Protein 7TAB (pdb70)

Foldseek 3Di:
DDQDDAADVVQLVLLVQLLVQLQCDADPPPRHRLLPVQADDDDCVVCVVLCVQQPDEDGSVRLNVCSVSCVQRGVVSSLVVLLSNLVSQCRVDDPVDSSNVSSVVSNVSSVVSSVVSVVVPPD

GO terms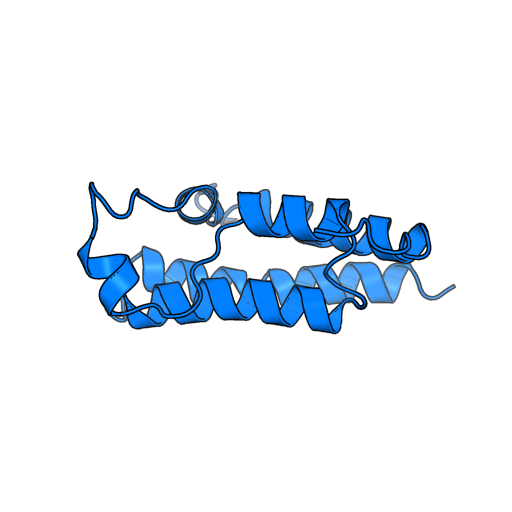:
  GO:0005634 nucleus (C, IDA)
  GO:0003714 transcription corepressor activity (F, IDA)
  GO:0016514 SWI/SNF complex (C, IDA)
  GO:0016887 ATP hydrolysis activity (F, EXP)
  GO:0005515 protein binding (F, IPI)
  GO:0004386 helicase activity (F, TAS)
  GO:0005654 nucleoplasm (C, TAS)
  GO:0042802 identical protein binding (F, IPI)
  GO:0000785 chromatin (C, IDA)
  GO:0003713 transcription coactivator activity (F, IDA)
  GO:0045892 negative regulation of DNA-templated transcription (P, IDA)
  GO:0045944 positive regulation of transcription by RNA polymerase II (P, IDA)
  GO:0071564 npBAF complex (C, IDA)
  GO:1901798 positive regulation of signal transduction by p53 class mediator (P, IDA)
  GO:0003407 neural retina development (P, IEP)
  GO:0006338 chromatin remodeling (P, IDA)
  GO:0140658 ATP-dependent chromatin remodeler activity (F, IDA)
  GO:0008094 ATP-dependent activity, acting on DNA (F, IGI)
  GO:0045944 positive regulation of transcription by RNA polymerase II (P, IGI)
  GO:0006338 chromatin remodeling (P, IC)

Secondary structure (DSSP, 8-state):
-PPPPPPPHHHHHHHHHHHHHHHH-B-TTT--BGGGGGSSPPPTTT-HHHHHH-SS---HHHHHHHHHTT---SHHHHHHHHHHHHHHHHHHSPTTSHHHHHHHHHHHHHHHHHHHHHHHH--

InterPro domains:
  IPR000330 SNF2, N-terminal domain [PF00176] (757-1051)
  IPR001487 Bromodomain [PF00439] (1478-1549)
  IPR001487 Bromodomain [PR00503] (1494-1510)
  IPR001487 Bromodomain [PR00503] (1510-1528)
  IPR001487 Bromodomain [PR00503] (1528-1547)
  IPR001487 Bromodomain [PS50014] (1477-1547)
  IPR001487 Bromodomain [SM00297] (1455-1566)
  IPR001650 Helicase, C-terminal domain-like [PF00271] (1081-1194)
  IPR001650 Helicase, C-terminal domain-like [PS51194] (1084-1246)
  IPR001650 Helicase, C-terminal domain-like [SM00490] (1110-1194)
  IPR006576 BRK domain [PF07533] (611-654)
  IPR006576 BRK domain [SM00592] (612-656)
  IPR014001 Helicase superfamily 1/2, ATP-binding domain [PS51192] (766-931)
  IPR014001 Helicase superfamily 1/2, ATP-binding domain [SM00487] (750-942)
  IPR014012 Helicase/SANT-associated domain [PF07529] (462-531)
  IPR014012 Helicase/SANT-associated domain [PS51204] (460-532)
  IPR014012 Helicase/SANT-associated domain [SM00573] (460-532)
  IPR014978 Glutamine-Leucine-Glutamine, QLQ [PF08880] (171-205)
  IPR014978 Glutamine-Leucine-Glutamine, QLQ [PS51666] (171-206)
  IPR014978 Glutamine-Leucine-Glutamine, QLQ [SM00951] (170-206)

Organism: Homo sapiens (NCBI:txid9606)

B-factor: mean 13.1, std 6.77, range [5.47, 42.28]

Solvent-accessible surface area: 7992 Å² total; per-residue (Å²): 154,161,185,80,73,87,12,84,116,66,34,22,109,36,0,110,101,0,1,54,37,0,20,129,75,113,46,120,111,76,39,90,61,6,1,116,57,14,54,117,39,44,56,150,194,130,35,61,86,16,46,130,100,6,219,146,42,6,20,1,111,77,0,98,72,35,2,139,69,28,115,9,109,40,13,87,45,0,43,131,18,0,50,43,5,0,100,5,4,42,70,63,34,148,144,61,35,96,59,36,70,9,0,68,57,0,44,67,11,0,77,62,26,48,100,128,28,69,146,120,62,127,147

Structure (mmCIF, N/CA/C/O backbone):
data_7TAB
#
_entry.id   7TAB
#
_cell.length_a   30.227
_cell.length_b   28.597
_cell.length_c   65.740
_cell.angle_alpha   90.000
_cell.angle_beta   91.310
_cell.angle_gamma   90.000
#
_symmetry.space_group_name_H-M   'P 1 21 1'
#
loop_
_entity.id
_entity.type
_entity.pdbx_description
1 polymer 'Isoform 4 of Transcription activator BRG1'
2 non-polymer 2-(6-amino-5-phenylpyridazin-3-yl)phenol
3 water water
#
loop_
_atom_site.group_PDB
_atom_site.id
_atom_site.type_symbol
_atom_site.label_atom_id
_atom_site.label_alt_id
_atom_site.label_comp_id
_atom_site.label_asym_id
_atom_site.label_entity_id
_atom_site.label_seq_id
_atom_site.pdbx_PDB_ins_code
_atom_site.Cartn_x
_atom_site.Cartn_y
_atom_site.Cartn_z
_atom_site.occupancy
_atom_site.B_iso_or_equiv
_atom_site.auth_seq_id
_atom_site.auth_comp_id
_atom_site.auth_asym_id
_atom_site.auth_atom_id
_atom_site.pdbx_PDB_model_num
ATOM 1 N N . ALA A 1 3 ? 9.462 19.011 26.925 1.00 18.69 1448 ALA A N 1
ATOM 2 C CA . ALA A 1 3 ? 10.600 18.081 26.699 1.00 17.57 1448 ALA A CA 1
ATOM 3 C C . ALA A 1 3 ? 11.482 18.608 25.562 1.00 17.67 1448 ALA A C 1
ATOM 4 O O . ALA A 1 3 ? 11.014 19.234 24.606 1.00 18.79 1448 ALA A O 1
ATOM 6 N N . GLU A 1 4 ? 12.772 18.328 25.683 1.00 16.63 1449 GLU A N 1
ATOM 7 C CA . GLU A 1 4 ? 13.664 18.827 24.633 1.00 17.67 1449 GLU A CA 1
ATOM 8 C C . GLU A 1 4 ? 13.409 18.128 23.279 1.00 15.81 1449 GLU A C 1
ATOM 9 O O . GLU A 1 4 ? 13.189 16.922 23.274 1.00 17.55 1449 GLU A O 1
ATOM 15 N N . LYS A 1 5 ? 13.429 18.877 22.148 1.00 13.57 1450 LYS A N 1
ATOM 16 C CA . LYS A 1 5 ? 13.311 18.304 20.790 1.00 12.38 1450 LYS A CA 1
ATOM 17 C C . LYS A 1 5 ? 14.457 17.321 20.564 1.00 9.96 1450 LYS A C 1
ATOM 18 O O . LYS A 1 5 ? 15.623 17.690 20.859 1.00 9.76 1450 LYS A O 1
ATOM 24 N N . LEU A 1 6 ? 14.188 16.173 19.928 1.00 10.19 1451 LEU A N 1
ATOM 25 C CA . LEU A 1 6 ? 15.208 15.180 19.665 1.00 9.01 1451 LEU A CA 1
ATOM 26 C C . LEU A 1 6 ? 15.801 15.369 18.280 1.00 8.32 1451 LEU A C 1
ATOM 27 O O . LEU A 1 6 ? 15.244 16.002 17.378 1.00 9.65 1451 LEU A O 1
ATOM 32 N N . SER A 1 7 ? 16.968 14.783 18.110 1.00 8.25 1452 SER A N 1
ATOM 33 C CA . SER A 1 7 ? 17.681 14.937 16.858 1.00 8.36 1452 SER A CA 1
ATOM 34 C C . SER A 1 7 ? 16.979 14.180 15.759 1.00 7.81 1452 SER A C 1
ATOM 35 O O . SER A 1 7 ? 16.664 12.978 15.928 1.00 8.31 1452 SER A O 1
ATOM 38 N N . PRO A 1 8 ? 16.686 14.780 14.590 1.00 7.78 1453 PRO A N 1
ATOM 39 C CA . PRO A 1 8 ? 15.962 14.031 13.567 1.00 9.08 1453 PRO A CA 1
ATOM 40 C C . PRO A 1 8 ? 16.719 12.767 13.174 1.00 8.21 1453 PRO A C 1
ATOM 41 O O . PRO A 1 8 ? 17.961 12.756 12.993 1.00 9.26 1453 PRO A O 1
ATOM 45 N N . ASN A 1 9 ? 15.977 11.664 12.913 1.00 7.43 1454 ASN A N 1
ATOM 46 C CA . ASN A 1 9 ? 16.561 10.474 12.344 1.00 8.03 1454 ASN A CA 1
ATOM 47 C C . ASN A 1 9 ? 16.996 10.736 10.908 1.00 8.31 1454 ASN A C 1
ATOM 48 O O . ASN A 1 9 ? 16.498 11.662 10.257 1.00 8.40 1454 ASN A O 1
ATOM 53 N N . PRO A 1 10 ? 17.857 9.874 10.353 1.00 9.02 1455 PRO A N 1
ATOM 54 C CA . PRO A 1 10 ? 18.133 9.981 8.921 1.00 8.93 1455 PRO A CA 1
ATOM 55 C C . PRO A 1 10 ? 16.814 9.806 8.179 1.00 7.77 1455 PRO A C 1
ATOM 56 O O . PRO A 1 10 ? 15.928 9.021 8.588 1.00 7.95 1455 PRO A O 1
ATOM 60 N N . PRO A 1 11 ? 16.649 10.494 7.049 1.00 7.68 1456 PRO A N 1
ATOM 61 C CA . PRO A 1 11 ? 15.354 10.523 6.395 1.00 8.38 1456 PRO A CA 1
ATOM 62 C C . PRO A 1 11 ? 14.855 9.151 5.932 1.00 6.58 1456 PRO A C 1
ATOM 63 O O . PRO A 1 11 ? 13.668 8.879 5.982 1.00 6.84 1456 PRO A O 1
ATOM 67 N N . ASN A 1 12 ? 15.764 8.316 5.439 1.00 7.05 1457 ASN A N 1
ATOM 68 C CA . ASN A 1 12 ? 15.283 7.008 4.948 1.00 8.27 1457 ASN A CA 1
ATOM 69 C C . ASN A 1 12 ? 14.762 6.159 6.100 1.00 7.19 1457 ASN A C 1
ATOM 70 O O . ASN A 1 12 ? 13.863 5.349 5.881 1.00 7.32 1457 ASN A O 1
ATOM 75 N N . LEU A 1 13 ? 15.341 6.337 7.296 1.00 7.18 1458 LEU A N 1
ATOM 76 C CA . LEU A 1 13 ? 14.866 5.576 8.442 1.00 7.39 1458 LEU A CA 1
ATOM 77 C C . LEU A 1 13 ? 13.467 6.032 8.826 1.00 7.16 1458 LEU A C 1
ATOM 78 O O . LEU A 1 13 ? 12.574 5.180 9.003 1.00 7.07 1458 LEU A O 1
ATOM 83 N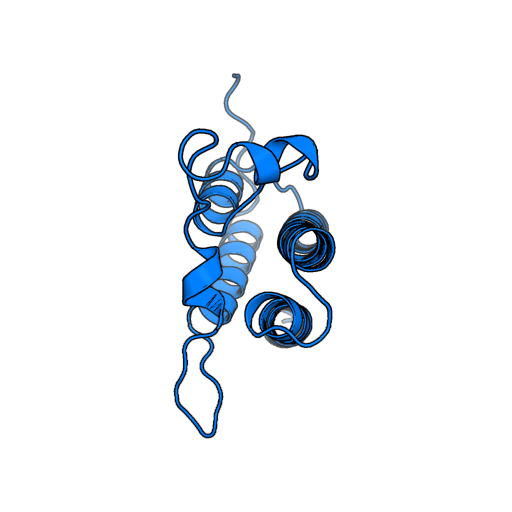 N . THR A 1 14 ? 13.190 7.335 8.926 1.00 6.72 1459 THR A N 1
ATOM 84 C CA . THR A 1 14 ? 11.866 7.815 9.212 1.00 7.18 1459 THR A CA 1
ATOM 85 C C . THR A 1 14 ? 10.888 7.353 8.152 1.00 6.84 1459 THR A C 1
ATOM 86 O O . THR A 1 14 ? 9.756 6.994 8.469 1.00 7.00 1459 THR A O 1
ATOM 90 N N . LYS A 1 15 ? 11.259 7.433 6.883 1.00 6.85 1460 LYS A N 1
ATOM 91 C CA . LYS A 1 15 ? 10.393 6.991 5.801 1.00 7.50 1460 LYS A CA 1
ATOM 92 C C . LYS A 1 15 ? 9.998 5.524 5.971 1.00 6.66 1460 LYS A C 1
ATOM 93 O O . LYS A 1 15 ? 8.817 5.200 5.834 1.00 7.17 1460 LYS A O 1
ATOM 99 N N . LYS A 1 16 ? 10.933 4.652 6.282 1.00 6.35 1461 LYS A N 1
ATOM 100 C CA . LYS A 1 16 ? 10.626 3.246 6.457 1.00 6.25 1461 LYS A CA 1
ATOM 101 C C . LYS A 1 16 ? 9.696 3.086 7.663 1.00 5.47 1461 LYS A C 1
ATOM 102 O O . LYS A 1 16 ? 8.750 2.262 7.577 1.00 6.77 1461 LYS A O 1
ATOM 108 N N . MET A 1 17 ? 9.933 3.799 8.762 1.00 5.47 1462 MET A N 1
ATOM 109 C CA . MET A 1 17 ? 9.024 3.708 9.906 1.00 5.48 1462 MET A CA 1
ATOM 110 C C . MET A 1 17 ? 7.604 4.079 9.505 1.00 6.74 1462 MET A C 1
ATOM 111 O O . MET A 1 17 ? 6.646 3.349 9.851 1.00 7.15 1462 MET A O 1
ATOM 116 N N . LYS A 1 18 ? 7.413 5.204 8.842 1.00 6.97 1463 LYS A N 1
ATOM 117 C CA . LYS A 1 18 ? 6.105 5.638 8.412 1.00 6.90 1463 LYS A CA 1
ATOM 118 C C . LYS A 1 18 ? 5.488 4.663 7.424 1.00 7.71 1463 LYS A C 1
ATOM 119 O O . LYS A 1 18 ? 4.274 4.343 7.556 1.00 7.90 1463 LYS A O 1
ATOM 125 N N . LYS A 1 19 ? 6.236 4.161 6.429 1.00 7.33 1464 LYS A N 1
ATOM 126 C CA . LYS A 1 19 ? 5.708 3.180 5.516 1.00 8.36 1464 LYS A CA 1
ATOM 127 C C . LYS A 1 19 ? 5.235 1.914 6.229 1.00 8.03 1464 LYS A C 1
ATOM 128 O O . LYS A 1 19 ? 4.190 1.313 5.842 1.00 8.64 1464 LYS A O 1
ATOM 134 N N . ILE A 1 20 ? 6.031 1.372 7.154 1.00 7.50 1465 ILE A N 1
ATOM 135 C CA . ILE A 1 20 ? 5.659 0.165 7.866 1.00 7.57 1465 ILE A CA 1
ATOM 136 C C . ILE A 1 20 ? 4.355 0.382 8.618 1.00 7.13 1465 ILE A C 1
ATOM 137 O O . ILE A 1 20 ? 3.400 -0.434 8.514 1.00 7.13 1465 ILE A O 1
ATOM 142 N N . VAL A 1 21 ? 4.279 1.443 9.394 1.00 7.01 1466 VAL A N 1
ATOM 143 C CA . VAL A 1 21 ? 3.069 1.634 10.182 1.00 7.96 1466 VAL A CA 1
ATOM 144 C C . VAL A 1 21 ? 1.864 1.945 9.281 1.00 7.40 1466 VAL A C 1
ATOM 145 O O . VAL A 1 21 ? 0.765 1.432 9.560 1.00 7.76 1466 VAL A O 1
ATOM 149 N N . ASP A 1 22 ? 2.048 2.648 8.174 1.00 7.41 1467 ASP A N 1
ATOM 150 C CA . ASP A 1 22 ? 0.911 2.884 7.304 1.00 7.72 1467 ASP A CA 1
ATOM 151 C C . ASP A 1 22 ? 0.376 1.562 6.727 1.00 7.75 1467 ASP A C 1
ATOM 152 O O . ASP A 1 22 ? -0.870 1.379 6.627 1.00 7.96 1467 ASP A O 1
ATOM 157 N N . ALA A 1 23 ? 1.277 0.624 6.334 1.00 7.49 1468 ALA A N 1
ATOM 158 C CA . ALA A 1 23 ? 0.830 -0.634 5.768 1.00 8.36 1468 ALA A CA 1
ATOM 159 C C . ALA A 1 23 ? 0.164 -1.472 6.853 1.00 7.52 1468 ALA A C 1
ATOM 160 O O . ALA A 1 23 ? -0.799 -2.221 6.518 1.00 8.27 1468 ALA A O 1
ATOM 162 N N . VAL A 1 24 ? 0.654 -1.451 8.100 1.00 7.37 1469 VAL A N 1
ATOM 163 C CA . VAL A 1 24 ? 0.008 -2.218 9.140 1.00 7.90 1469 VAL A CA 1
ATOM 164 C C . VAL A 1 24 ? -1.394 -1.699 9.385 1.00 7.17 1469 VAL A C 1
ATOM 165 O O . VAL A 1 24 ? -2.364 -2.460 9.587 1.00 7.35 1469 VAL A O 1
ATOM 169 N N . ILE A 1 25 ? -1.544 -0.359 9.432 1.00 7.05 1470 ILE A N 1
ATOM 170 C CA . ILE A 1 25 ? -2.837 0.266 9.626 1.00 7.50 1470 ILE A CA 1
ATOM 171 C C . ILE A 1 25 ? -3.781 -0.100 8.491 1.00 7.47 1470 ILE A C 1
ATOM 172 O O . ILE A 1 25 ? -4.973 -0.355 8.733 1.00 8.18 1470 ILE A O 1
ATOM 177 N N . LYS A 1 26 ? -3.304 -0.057 7.265 1.00 7.05 1471 LYS A N 1
ATOM 178 C CA . LYS A 1 26 ? -4.156 -0.256 6.096 1.00 7.59 1471 LYS A CA 1
ATOM 179 C C . LYS A 1 26 ? -4.503 -1.704 5.886 1.00 7.36 1471 LYS A C 1
ATOM 180 O O . LYS A 1 26 ? -5.446 -2.007 5.134 1.00 9.45 1471 LYS A O 1
ATOM 186 N N . TYR A 1 27 ? -3.808 -2.614 6.526 1.00 7.25 1472 TYR A N 1
ATOM 187 C CA . TYR A 1 27 ? -4.092 -4.034 6.327 1.00 6.98 1472 TYR A CA 1
ATOM 188 C C . TYR A 1 27 ? -5.551 -4.412 6.533 1.00 6.36 1472 TYR A C 1
ATOM 189 O O . TYR A 1 27 ? -6.149 -4.075 7.532 1.00 6.98 1472 TYR A O 1
ATOM 198 N N . LYS A 1 28 ? -6.076 -5.211 5.581 1.00 6.80 1473 LYS A N 1
ATOM 199 C CA . LYS A 1 28 ? -7.453 -5.754 5.712 1.00 7.11 1473 LYS A CA 1
ATOM 200 C C . LYS A 1 28 ? -7.409 -7.261 5.518 1.00 7.37 1473 LYS A C 1
ATOM 201 O O . LYS A 1 28 ? -6.700 -7.772 4.647 1.00 7.81 1473 LYS A O 1
ATOM 207 N N . ASP A 1 29 ? -8.199 -7.935 6.341 1.00 8.52 1474 ASP A N 1
ATOM 208 C CA . ASP A 1 29 ? -8.344 -9.379 6.165 1.00 8.79 1474 ASP A CA 1
ATOM 209 C C . ASP A 1 29 ? -8.711 -9.679 4.710 1.00 7.63 1474 ASP A C 1
ATOM 210 O O . ASP A 1 29 ? -9.581 -9.040 4.118 1.00 7.78 1474 ASP A O 1
ATOM 215 N N A SER A 1 30 ? -8.004 -10.632 4.078 0.50 8.67 1475 SER A N 1
ATOM 216 N N B SER A 1 30 ? -8.028 -10.703 4.197 0.50 8.77 1475 SER A N 1
ATOM 217 C CA A SER A 1 30 ? -8.177 -10.819 2.641 0.50 9.44 1475 SER A CA 1
ATOM 218 C CA B SER A 1 30 ? -8.096 -10.999 2.783 0.50 9.64 1475 SER A CA 1
ATOM 219 C C A SER A 1 30 ? -9.583 -11.287 2.286 0.50 8.64 1475 SER A C 1
ATOM 220 C C B SER A 1 30 ? -9.509 -11.323 2.325 0.50 8.71 1475 SER A C 1
ATOM 221 O O A SER A 1 30 ? -10.097 -10.897 1.254 0.50 10.13 1475 SER A O 1
ATOM 222 O O B SER A 1 30 ? -9.931 -10.876 1.272 0.50 10.04 1475 SER A O 1
ATOM 227 N N . SER A 1 31 ? -10.240 -12.098 3.124 1.00 9.06 1476 SER A N 1
ATOM 228 C CA . SER A 1 31 ? -11.573 -12.547 2.757 1.00 9.00 1476 SER A CA 1
ATOM 229 C C . SER A 1 31 ? -12.670 -11.572 3.097 1.00 7.83 1476 SER A C 1
ATOM 230 O O . SER A 1 31 ? -13.611 -11.392 2.345 1.00 10.07 1476 SER A O 1
ATOM 233 N N . SER A 1 32 ? -12.573 -10.955 4.285 1.00 7.63 1477 SER A N 1
ATOM 234 C CA . SER A 1 32 ? -13.664 -10.168 4.796 1.00 7.30 1477 SER A CA 1
ATOM 235 C C . SER A 1 32 ? -13.535 -8.657 4.519 1.00 6.95 1477 SER A C 1
ATOM 236 O O . SER A 1 32 ? -14.491 -7.891 4.647 1.00 7.31 1477 SER A O 1
ATOM 239 N N . GLY A 1 33 ? -12.316 -8.196 4.252 1.00 6.71 1478 GLY A N 1
ATOM 240 C CA . GLY A 1 33 ? -12.127 -6.770 4.096 1.00 6.39 1478 GLY A CA 1
ATOM 241 C C . GLY A 1 33 ? -11.998 -6.019 5.402 1.00 6.04 1478 GLY A C 1
ATOM 242 O O . GLY A 1 33 ? -11.832 -4.774 5.418 1.00 7.65 1478 GLY A O 1
ATOM 243 N N . ARG A 1 34 ? -12.092 -6.695 6.542 1.00 6.22 1479 ARG A N 1
ATOM 244 C CA . ARG A 1 34 ? -12.067 -5.968 7.823 1.00 6.97 1479 ARG A CA 1
ATOM 245 C C . ARG A 1 34 ? -10.703 -5.376 8.129 1.00 6.47 1479 ARG A C 1
ATOM 246 O O . ARG A 1 34 ? -9.665 -6.029 8.032 1.00 6.73 1479 ARG A O 1
ATOM 254 N N . GLN A 1 35 ? -10.667 -4.098 8.493 1.00 6.62 1480 GLN A N 1
ATOM 255 C CA . GLN A 1 35 ? -9.421 -3.377 8.797 1.00 6.88 1480 GLN A CA 1
ATOM 256 C C . GLN A 1 35 ? -9.068 -3.665 10.256 1.00 7.13 1480 GLN A C 1
ATOM 257 O O . GLN A 1 35 ? -9.601 -3.044 11.158 1.00 8.68 1480 GLN A O 1
ATOM 263 N N . LEU A 1 36 ? -8.175 -4.598 10.490 1.00 6.82 1481 LEU A N 1
ATOM 264 C CA . LEU A 1 36 ? -7.923 -5.059 11.836 1.00 8.33 1481 LEU A CA 1
ATOM 265 C C . LEU A 1 36 ? -7.427 -3.981 12.777 1.00 8.29 1481 LEU A C 1
ATOM 266 O O . LEU A 1 36 ? -7.769 -3.982 13.973 1.00 10.28 1481 LEU A O 1
ATOM 271 N N . SER A 1 37 ? -6.685 -3.006 12.223 1.00 6.62 1482 SER A N 1
ATOM 272 C CA . SER A 1 37 ? -6.149 -1.937 13.046 1.00 7.04 1482 SER A CA 1
ATOM 273 C C . SER A 1 37 ? -7.213 -1.032 13.654 1.00 7.01 1482 SER A C 1
ATOM 274 O O . SER A 1 37 ? -6.859 -0.195 14.534 1.00 7.11 1482 SER A O 1
ATOM 277 N N . GLU A 1 38 ? -8.491 -1.073 13.183 1.00 7.46 1483 GLU A N 1
ATOM 278 C CA . GLU A 1 38 ? -9.407 -0.000 13.509 1.00 7.93 1483 GLU A CA 1
ATOM 279 C C . GLU A 1 38 ? -9.656 0.123 15.019 1.00 7.61 1483 GLU A C 1
ATOM 280 O O . GLU A 1 38 ? -9.886 1.229 15.494 1.00 9.09 1483 GLU A O 1
ATOM 286 N N . VAL A 1 39 ? -9.511 -0.943 15.783 1.00 7.61 1484 VAL A N 1
ATOM 287 C CA . VAL A 1 39 ? -9.739 -0.879 17.220 1.00 8.43 1484 VAL A CA 1
ATOM 288 C C . VAL A 1 39 ? -8.514 -0.349 17.945 1.00 7.64 1484 VAL A C 1
ATOM 289 O O . VAL A 1 39 ? -8.581 -0.093 19.159 1.00 9.87 1484 VAL A O 1
ATOM 293 N N . PHE A 1 40 ? -7.364 -0.239 17.253 1.00 7.27 1485 PHE A N 1
ATOM 294 C CA . PHE A 1 40 ? -6.100 0.100 17.878 1.00 6.88 1485 PHE A CA 1
ATOM 295 C C . PHE A 1 40 ? -5.632 1.495 17.535 1.00 7.42 1485 PHE A C 1
ATOM 296 O O . PHE A 1 40 ? -4.552 1.895 17.995 1.00 7.87 1485 PHE A O 1
ATOM 304 N N . ILE A 1 41 ? -6.416 2.240 16.796 1.00 8.05 1486 ILE A N 1
ATOM 305 C CA . ILE A 1 41 ? -6.007 3.580 16.445 1.00 9.00 1486 ILE A CA 1
ATOM 306 C C . ILE A 1 41 ? -5.927 4.479 17.676 1.00 8.86 1486 ILE A C 1
ATOM 307 O O . ILE A 1 41 ? -4.984 5.276 17.851 1.00 9.37 1486 ILE A O 1
ATOM 312 N N . GLN A 1 42 ? -7.005 4.406 18.458 1.00 9.09 1487 GLN A N 1
ATOM 313 C CA . GLN A 1 42 ? -7.214 5.320 19.563 1.00 11.13 1487 GLN A CA 1
ATOM 314 C C . GLN A 1 42 ? -7.623 4.561 20.815 1.00 10.15 1487 GLN A C 1
ATOM 315 O O . GLN A 1 42 ? -8.700 3.972 20.848 1.00 11.05 1487 GLN A O 1
ATOM 321 N N . LEU A 1 43 ? -6.823 4.603 21.869 1.00 12.35 1488 LEU A N 1
ATOM 322 C CA . LEU A 1 43 ? -7.218 4.054 23.168 1.00 12.40 1488 LEU A CA 1
ATOM 323 C C . LEU A 1 43 ? -8.492 4.707 23.750 1.00 12.97 1488 LEU A C 1
ATOM 324 O O . LEU A 1 43 ? -8.942 5.773 23.341 1.00 16.28 1488 LEU A O 1
ATOM 329 N N . PRO A 1 44 ? -9.339 3.986 24.510 1.00 14.63 1489 PRO A N 1
ATOM 330 C CA . PRO A 1 44 ? -10.368 4.655 25.323 1.00 16.54 1489 PRO A CA 1
ATOM 331 C C . PRO A 1 44 ? -9.675 5.486 26.403 1.00 19.79 1489 PRO A C 1
ATOM 332 O O . PRO A 1 44 ? -8.531 5.230 26.780 1.00 21.77 1489 PRO A O 1
ATOM 336 N N . SER A 1 45 ? -10.468 6.414 26.970 1.00 29.86 1490 SER A N 1
ATOM 337 C CA . SER A 1 45 ? -10.054 7.267 28.079 1.00 30.92 1490 SER A CA 1
ATOM 338 C C . SER A 1 45 ? -9.821 6.430 29.333 1.00 22.67 1490 SER A C 1
ATOM 339 O O . SER A 1 45 ? -10.453 5.384 29.512 1.00 28.36 1490 SER A O 1
ATOM 342 N N . ARG A 1 46 ? -8.992 6.978 30.244 1.00 30.92 1491 ARG A N 1
ATOM 343 C CA . ARG A 1 46 ? -8.822 6.453 31.593 1.00 30.80 1491 ARG A CA 1
ATOM 344 C C . ARG A 1 46 ? -10.147 6.593 32.364 1.00 31.04 1491 ARG A C 1
ATOM 345 O O . ARG A 1 46 ? -10.325 5.930 33.374 1.00 36.17 1491 ARG A O 1
ATOM 353 N N . LYS A 1 47 ? -11.114 7.324 31.780 1.00 31.54 1492 LYS A N 1
ATOM 354 C CA . LYS A 1 47 ? -12.391 7.703 32.372 1.00 36.23 1492 LYS A CA 1
ATOM 355 C C . LYS A 1 47 ? -13.565 6.886 31.813 1.00 37.88 1492 LYS A C 1
ATOM 356 O O . LYS A 1 47 ? -14.594 6.775 32.482 1.00 41.20 1492 LYS A O 1
ATOM 362 N N . GLU A 1 48 ? -13.454 6.325 30.593 1.00 35.10 1493 GLU A N 1
ATOM 363 C CA . GLU A 1 48 ? -14.501 5.430 30.101 1.00 31.56 1493 GLU A CA 1
ATOM 364 C C . GLU A 1 48 ? -14.116 3.997 30.470 1.00 25.14 1493 GLU A C 1
ATOM 365 O O . GLU A 1 48 ? -14.963 3.116 30.668 1.00 32.70 1493 GLU A O 1
ATOM 371 N N . LEU A 1 49 ? -12.808 3.809 30.619 1.00 21.29 1494 LEU A N 1
ATOM 372 C CA . LEU A 1 49 ? -12.158 2.545 30.876 1.00 20.23 1494 LEU A CA 1
ATOM 373 C C . LEU A 1 49 ? -11.000 2.778 31.849 1.00 19.96 1494 LEU A C 1
ATOM 374 O O . LEU A 1 49 ? -9.844 2.482 31.548 1.00 18.83 1494 LEU A O 1
ATOM 379 N N . PRO A 1 50 ? -11.256 3.249 33.104 1.00 20.85 1495 PRO A N 1
ATOM 380 C CA . PRO A 1 50 ? -10.166 3.391 34.083 1.00 20.05 1495 PRO A CA 1
ATOM 381 C C . PRO A 1 50 ? -9.436 2.089 34.364 1.00 16.16 1495 PRO A C 1
ATOM 382 O O . PRO A 1 50 ? -8.222 2.089 34.609 1.00 20.15 1495 PRO A O 1
ATOM 386 N N . GLU A 1 51 ? -10.155 0.976 34.236 1.00 17.64 1496 GLU A N 1
ATOM 387 C CA . GLU A 1 51 ? -9.606 -0.348 34.468 1.00 18.33 1496 GLU A CA 1
ATOM 388 C C . GLU A 1 51 ? -8.424 -0.677 33.532 1.00 17.38 1496 GLU A C 1
ATOM 389 O O . GLU A 1 51 ? -7.502 -1.396 33.903 1.00 19.10 1496 GLU A O 1
ATOM 395 N N . TYR A 1 52 ? -8.437 -0.154 32.292 1.00 15.91 1497 TYR A N 1
ATOM 396 C CA . TYR A 1 52 ? -7.376 -0.451 31.317 1.00 12.97 1497 TYR A CA 1
ATOM 397 C C . TYR A 1 52 ? -6.003 -0.043 31.890 1.00 16.13 1497 TYR A C 1
ATOM 398 O O . TYR A 1 52 ? -4.976 -0.700 31.782 1.00 16.62 1497 TYR A O 1
ATOM 407 N N . TYR A 1 53 ? -6.006 1.148 32.431 1.00 17.70 1498 TYR A N 1
ATOM 408 C CA . TYR A 1 53 ? -4.788 1.800 32.891 1.00 19.24 1498 TYR A CA 1
ATOM 409 C C . TYR A 1 53 ? -4.263 1.205 34.207 1.00 20.46 1498 TYR A C 1
ATOM 410 O O . TYR A 1 53 ? -3.076 1.295 34.529 1.00 21.67 1498 TYR A O 1
ATOM 419 N N . GLU A 1 54 ? -5.149 0.560 34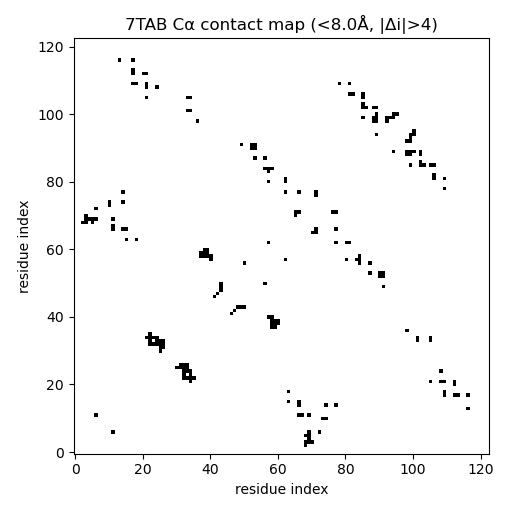.968 1.00 22.02 1499 GLU A N 1
ATOM 420 C CA . GLU A 1 54 ? -4.697 -0.121 36.172 1.00 23.24 1499 GLU A CA 1
ATOM 421 C C . GLU A 1 54 ? -3.854 -1.346 35.807 1.00 21.99 1499 GLU A C 1
ATOM 422 O O . GLU A 1 54 ? -2.874 -1.634 36.494 1.00 27.75 1499 GLU A O 1
ATOM 428 N N . LEU A 1 55 ? -4.207 -2.041 34.708 1.00 19.02 1500 LEU A N 1
ATOM 429 C CA . LEU A 1 55 ? -3.559 -3.286 34.332 1.00 18.68 1500 LEU A CA 1
ATOM 430 C C . LEU A 1 55 ? -2.385 -3.018 33.388 1.00 19.40 1500 LEU A C 1
ATOM 431 O O . LEU A 1 55 ? -1.452 -3.802 33.347 1.00 24.68 1500 LEU A O 1
ATOM 436 N N . ILE A 1 56 ? -2.485 -1.947 32.586 1.00 17.32 1501 ILE A N 1
ATOM 437 C CA . ILE A 1 56 ? -1.521 -1.702 31.520 1.00 15.63 1501 ILE A CA 1
ATOM 438 C C . ILE A 1 56 ? -0.627 -0.530 31.913 1.00 16.20 1501 ILE A C 1
ATOM 439 O O . ILE A 1 56 ? -1.081 0.598 31.911 1.00 15.39 1501 ILE A O 1
ATOM 444 N N . ARG A 1 57 ? 0.655 -0.851 32.163 1.00 16.47 1502 ARG A N 1
ATOM 445 C CA . ARG A 1 57 ? 1.650 0.070 32.696 1.00 18.16 1502 ARG A CA 1
ATOM 446 C C . ARG A 1 57 ? 2.053 1.115 31.641 1.00 16.73 1502 ARG A C 1
ATOM 447 O O . ARG A 1 57 ? 2.365 2.251 31.982 1.00 18.23 1502 ARG A O 1
ATOM 455 N N . LYS A 1 58 ? 2.126 0.751 30.337 1.00 15.59 1503 LYS A N 1
ATOM 456 C CA . LYS A 1 58 ? 2.686 1.580 29.274 1.00 14.85 1503 LYS A CA 1
ATOM 457 C C . LYS A 1 58 ? 1.690 1.542 28.119 1.00 14.18 1503 LYS A C 1
ATOM 458 O O . LYS A 1 58 ? 1.917 0.859 27.102 1.00 13.27 1503 LYS A O 1
ATOM 464 N N . PRO A 1 59 ? 0.558 2.249 28.238 1.00 14.05 1504 PRO A N 1
ATOM 465 C CA . PRO A 1 59 ? -0.418 2.240 27.143 1.00 14.07 1504 PRO A CA 1
ATOM 466 C C . PRO A 1 59 ? 0.091 2.916 25.882 1.00 15.58 1504 PRO A C 1
ATOM 467 O O . PRO A 1 59 ? 0.817 3.914 25.960 1.00 15.83 1504 PRO A O 1
ATOM 471 N N . VAL A 1 60 ? -0.361 2.392 24.734 1.00 11.12 1505 VAL A N 1
ATOM 472 C CA . VAL A 1 60 ? 0.032 2.966 23.453 1.00 11.89 1505 VAL A CA 1
ATOM 473 C C . VAL A 1 60 ? -0.997 2.561 22.401 1.00 10.15 1505 VAL A C 1
ATOM 474 O O . VAL A 1 60 ? -1.586 1.442 22.451 1.00 10.79 1505 VAL A O 1
ATOM 478 N N . ASP A 1 61 ? -1.245 3.477 21.479 1.00 10.05 1506 ASP A N 1
ATOM 479 C CA . ASP A 1 61 ? -2.123 3.184 20.345 1.00 9.78 1506 ASP A CA 1
ATOM 480 C C . ASP A 1 61 ? -1.406 3.628 19.071 1.00 8.28 1506 ASP A C 1
ATOM 481 O O . ASP A 1 61 ? -0.298 4.187 19.096 1.00 7.86 1506 ASP A O 1
ATOM 486 N N . PHE A 1 62 ? -1.982 3.411 17.895 1.00 7.57 1507 PHE A N 1
ATOM 487 C CA . PHE A 1 62 ? -1.288 3.793 16.655 1.00 7.41 1507 PHE A CA 1
ATOM 488 C C . PHE A 1 62 ? -1.147 5.285 16.524 1.00 7.79 1507 PHE A C 1
ATOM 489 O O . PHE A 1 62 ? -0.171 5.699 15.927 1.00 8.30 1507 PHE A O 1
ATOM 497 N N . LYS A 1 63 ? -2.098 6.062 17.020 1.00 8.54 1508 LYS A N 1
ATOM 498 C CA . LYS A 1 63 ? -1.846 7.499 17.010 1.00 9.20 1508 LYS A CA 1
ATOM 499 C C . LYS A 1 63 ? -0.580 7.856 17.788 1.00 9.80 1508 LYS A C 1
ATOM 500 O O . LYS A 1 63 ? 0.199 8.722 17.316 1.00 10.13 1508 LYS A O 1
ATOM 506 N N . LYS A 1 64 ? -0.362 7.258 18.945 1.00 8.81 1509 LYS A N 1
ATOM 507 C CA . LYS A 1 64 ? 0.863 7.559 19.695 1.00 10.04 1509 LYS A CA 1
ATOM 508 C C . LYS A 1 64 ? 2.125 7.119 18.958 1.00 9.12 1509 LYS A C 1
ATOM 509 O O . LYS A 1 64 ? 3.157 7.818 19.014 1.00 9.79 1509 LYS A O 1
ATOM 515 N N . ILE A 1 65 ? 2.053 5.934 18.334 1.00 8.05 1510 ILE A N 1
ATOM 516 C CA . ILE A 1 65 ? 3.189 5.465 17.565 1.00 8.20 1510 ILE A CA 1
ATOM 517 C C . ILE A 1 65 ? 3.537 6.442 16.458 1.00 8.77 1510 IL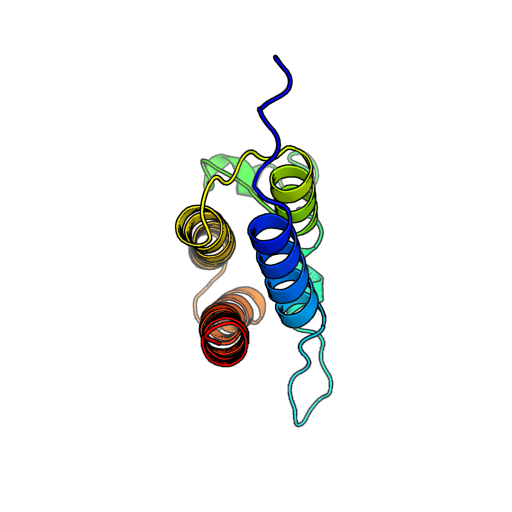E A C 1
ATOM 518 O O . ILE A 1 65 ? 4.726 6.723 16.236 1.00 8.28 1510 ILE A O 1
ATOM 523 N N . LYS A 1 66 ? 2.532 6.968 15.773 1.00 9.24 1511 LYS A N 1
ATOM 524 C CA . LYS A 1 66 ? 2.817 7.927 14.734 1.00 10.18 1511 LYS A CA 1
ATOM 525 C C . LYS A 1 66 ? 3.459 9.223 15.268 1.00 9.92 1511 LYS A C 1
ATOM 526 O O . LYS A 1 66 ? 4.395 9.761 14.640 1.00 9.73 1511 LYS A O 1
ATOM 532 N N . GLU A 1 67 ? 3.045 9.690 16.439 1.00 9.27 1512 GLU A N 1
ATOM 533 C CA . GLU A 1 67 ? 3.657 10.846 17.063 1.00 9.82 1512 GLU A CA 1
ATOM 534 C C . GLU A 1 67 ? 5.099 10.510 17.442 1.00 8.55 1512 GLU A C 1
ATOM 535 O O . GLU A 1 67 ? 5.980 11.376 17.305 1.00 10.64 1512 GLU A O 1
ATOM 541 N N . ARG A 1 68 ? 5.360 9.334 17.966 1.00 8.13 1513 ARG A N 1
ATOM 542 C CA . ARG A 1 68 ? 6.722 8.908 18.348 1.00 8.18 1513 ARG A CA 1
ATOM 543 C C . ARG A 1 68 ? 7.647 8.769 17.135 1.00 8.00 1513 ARG A C 1
ATOM 544 O O . ARG A 1 68 ? 8.851 9.083 17.275 1.00 9.84 1513 ARG A O 1
ATOM 552 N N . ILE A 1 69 ? 7.145 8.419 15.945 1.00 7.99 1514 ILE A N 1
ATOM 553 C CA . ILE A 1 69 ? 7.935 8.501 14.732 1.00 7.56 1514 ILE A CA 1
ATOM 554 C C . ILE A 1 69 ? 8.241 9.942 14.429 1.00 8.02 1514 ILE A C 1
ATOM 555 O O . ILE A 1 69 ? 9.400 10.335 14.196 1.00 8.50 1514 ILE A O 1
ATOM 560 N N . ARG A 1 70 ? 7.203 10.791 14.429 1.00 8.20 1515 ARG A N 1
ATOM 561 C CA . ARG A 1 70 ? 7.411 12.177 14.016 1.00 8.54 1515 ARG A CA 1
ATOM 562 C C . ARG A 1 70 ? 8.393 12.914 14.916 1.00 9.30 1515 ARG A C 1
ATOM 563 O O . ARG A 1 70 ? 9.188 13.721 14.383 1.00 10.90 1515 ARG A O 1
ATOM 571 N N . ASN A 1 71 ? 8.403 12.582 16.190 1.00 8.38 1516 ASN A N 1
ATOM 572 C CA . ASN A 1 71 ? 9.218 13.262 17.187 1.00 10.10 1516 ASN A CA 1
ATOM 573 C C . ASN A 1 71 ? 10.545 12.552 17.310 1.00 8.68 1516 ASN A C 1
ATOM 574 O O . ASN A 1 71 ? 11.364 12.984 18.139 1.00 9.34 1516 ASN A O 1
ATOM 579 N N . HIS A 1 72 ? 10.806 11.507 16.523 1.00 8.33 1517 HIS A N 1
ATOM 580 C CA . HIS A 1 72 ? 12.134 10.865 16.537 1.00 7.56 1517 HIS A CA 1
ATOM 581 C C . HIS A 1 72 ? 12.425 10.113 17.831 1.00 7.39 1517 HIS A C 1
ATOM 582 O O . HIS A 1 72 ? 13.576 9.896 18.193 1.00 8.32 1517 HIS A O 1
ATOM 589 N N . LYS A 1 73 ? 11.383 9.663 18.546 1.00 7.80 1518 LYS A N 1
ATOM 590 C CA . LYS A 1 73 ? 11.595 8.953 19.789 1.00 8.00 1518 LYS A CA 1
ATOM 591 C C . LYS A 1 73 ? 12.201 7.602 19.523 1.00 8.19 1518 LYS A C 1
ATOM 592 O O . LYS A 1 73 ? 13.085 7.103 20.236 1.00 9.44 1518 LYS A O 1
ATOM 598 N N . TYR A 1 74 ? 11.733 6.922 18.450 1.00 7.66 1519 TYR A N 1
ATOM 599 C CA . TYR A 1 74 ? 12.336 5.654 18.015 1.00 7.73 1519 TYR A CA 1
ATOM 600 C C . TYR A 1 74 ? 13.638 5.976 17.306 1.00 7.34 1519 TYR A C 1
ATOM 601 O O . TYR A 1 74 ? 13.602 6.881 16.451 1.00 8.52 1519 TYR A O 1
ATOM 610 N N . ARG A 1 75 ? 14.720 5.254 17.608 1.00 7.24 1520 ARG A N 1
ATOM 611 C CA . ARG A 1 75 ? 15.984 5.543 16.948 1.00 8.16 1520 ARG A CA 1
ATOM 612 C C . ARG A 1 75 ? 16.370 4.437 15.976 1.00 6.88 1520 ARG A C 1
ATOM 613 O O . ARG A 1 75 ? 17.432 4.543 15.364 1.00 7.56 1520 ARG A O 1
ATOM 621 N N . SER A 1 76 ? 15.522 3.443 15.775 1.00 6.85 1521 SER A N 1
ATOM 622 C CA . SER A 1 76 ? 15.784 2.288 14.926 1.00 7.51 1521 SER A CA 1
ATOM 623 C C . SER A 1 76 ? 14.448 1.623 14.648 1.00 6.91 1521 SER A C 1
ATOM 624 O O . SER A 1 76 ? 13.444 1.903 15.338 1.00 7.03 1521 SER A O 1
ATOM 627 N N . LEU A 1 77 ? 14.402 0.784 13.621 1.00 7.19 1522 LEU A N 1
ATOM 628 C CA . LEU A 1 77 ? 13.223 -0.025 13.399 1.00 6.93 1522 LEU A CA 1
ATOM 629 C C . LEU A 1 77 ? 12.995 -0.978 14.555 1.00 6.93 1522 LEU A C 1
ATOM 630 O O . LEU A 1 77 ? 11.813 -1.260 14.837 1.00 7.37 1522 LEU A O 1
ATOM 635 N N . ASN A 1 78 ? 14.042 -1.460 15.218 1.00 6.53 1523 ASN A N 1
ATOM 636 C CA . ASN A 1 78 ? 13.840 -2.242 16.427 1.00 7.24 1523 ASN A CA 1
ATOM 637 C C . ASN A 1 78 ? 13.046 -1.524 17.488 1.00 6.82 1523 ASN A C 1
ATOM 638 O O . ASN A 1 78 ? 12.164 -2.119 18.116 1.00 7.78 1523 ASN A O 1
ATOM 643 N N . ASP A 1 79 ? 13.306 -0.232 17.666 1.00 7.34 1524 ASP A N 1
ATOM 644 C CA . ASP A 1 79 ? 12.552 0.511 18.647 1.00 7.21 1524 ASP A CA 1
ATOM 645 C C . ASP A 1 79 ? 11.082 0.661 18.263 1.00 6.88 1524 ASP A C 1
ATOM 646 O O . ASP A 1 79 ?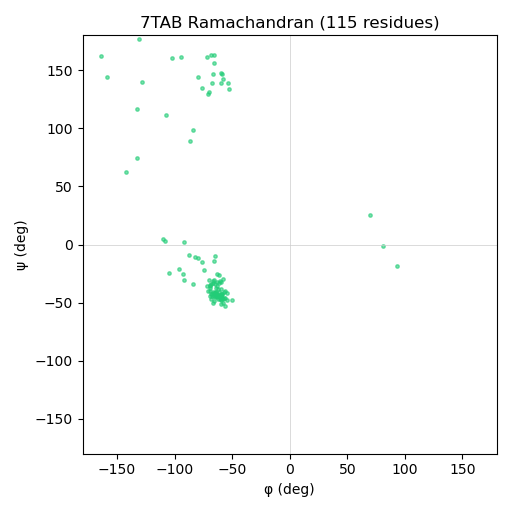 10.195 0.550 19.102 1.00 8.23 1524 ASP A O 1
ATOM 651 N N . LEU A 1 80 ? 10.828 0.919 16.973 1.00 7.19 1525 LEU A N 1
ATOM 652 C CA . LEU A 1 80 ? 9.453 0.932 16.490 1.00 7.12 1525 LEU A CA 1
ATOM 653 C C . LEU A 1 80 ? 8.765 -0.419 16.690 1.00 6.88 1525 LEU A C 1
ATOM 654 O O . LEU A 1 80 ? 7.630 -0.473 17.216 1.00 7.47 1525 LEU A O 1
ATOM 659 N N . GLU A 1 81 ? 9.436 -1.468 16.324 1.00 7.00 1526 GLU A N 1
ATOM 660 C CA . GLU A 1 81 ? 8.868 -2.803 16.468 1.00 7.76 1526 GLU A CA 1
ATOM 661 C C . GLU A 1 81 ? 8.539 -3.086 17.910 1.00 7.28 1526 GLU A C 1
ATOM 662 O O . GLU A 1 81 ? 7.449 -3.667 18.164 1.00 8.12 1526 GLU A O 1
ATOM 668 N N . LYS A 1 82 ? 9.427 -2.711 18.837 1.00 7.45 1527 LYS A N 1
ATOM 669 C CA . LYS A 1 82 ? 9.114 -2.937 20.253 1.00 7.62 1527 LYS A CA 1
ATOM 670 C C . LYS A 1 82 ? 7.819 -2.282 20.676 1.00 8.13 1527 LYS A C 1
ATOM 671 O O . LYS A 1 82 ? 7.038 -2.901 21.461 1.00 8.22 1527 LYS A O 1
ATOM 677 N N . ASP A 1 83 ? 7.555 -1.071 20.219 1.00 7.99 1528 ASP A N 1
ATOM 678 C CA . ASP A 1 83 ? 6.340 -0.382 20.590 1.00 8.65 1528 ASP A CA 1
ATOM 679 C C . ASP A 1 83 ? 5.116 -0.999 19.944 1.00 7.71 1528 ASP A C 1
ATOM 680 O O . ASP A 1 83 ? 4.044 -1.077 20.571 1.00 7.82 1528 ASP A O 1
ATOM 685 N N . VAL A 1 84 ? 5.186 -1.409 18.669 1.00 7.27 1529 VAL A N 1
ATOM 686 C CA . VAL A 1 84 ? 4.032 -2.096 18.055 1.00 7.27 1529 VAL A CA 1
ATOM 687 C C . VAL A 1 84 ? 3.772 -3.399 18.820 1.00 7.54 1529 VAL A C 1
ATOM 688 O O . VAL A 1 84 ? 2.619 -3.762 19.084 1.00 8.25 1529 VAL A O 1
ATOM 692 N N . MET A 1 85 ? 4.810 -4.127 19.139 1.00 8.23 1530 MET A N 1
ATOM 693 C CA . MET A 1 85 ? 4.610 -5.401 19.815 1.00 9.41 1530 MET A CA 1
ATOM 694 C C . MET A 1 85 ? 4.133 -5.144 21.232 1.00 9.17 1530 MET A C 1
ATOM 695 O O . MET A 1 85 ? 3.347 -6.000 21.745 1.00 10.64 1530 MET A O 1
ATOM 700 N N . LEU A 1 86 ? 4.512 -4.051 21.874 1.00 8.75 1531 LEU A N 1
ATOM 701 C CA . LEU A 1 86 ? 3.935 -3.680 23.155 1.00 8.38 1531 LEU A CA 1
ATOM 702 C C . LEU A 1 86 ? 2.433 -3.358 23.037 1.00 7.61 1531 LEU A C 1
ATOM 703 O O . LEU A 1 86 ? 1.646 -3.769 23.922 1.00 9.04 1531 LEU A O 1
ATOM 708 N N . LEU A 1 87 ? 2.033 -2.586 22.039 1.00 7.68 1532 LEU A N 1
ATOM 709 C CA . LEU A 1 87 ? 0.604 -2.353 21.808 1.00 8.04 1532 LEU A CA 1
ATOM 710 C C . LEU A 1 87 ? -0.147 -3.703 21.780 1.00 7.32 1532 LEU A C 1
ATOM 711 O O . LEU A 1 87 ? -1.187 -3.878 22.460 1.00 7.81 1532 LEU A O 1
ATOM 716 N N . CYS A 1 88 ? 0.383 -4.644 21.031 1.00 7.87 1533 CYS A N 1
ATOM 717 C CA . CYS A 1 88 ? -0.283 -5.934 20.875 1.00 8.31 1533 CYS A CA 1
ATOM 718 C C . CYS A 1 88 ? -0.240 -6.717 22.190 1.00 9.10 1533 CYS A C 1
ATOM 719 O O . CYS A 1 88 ? -1.257 -7.336 22.575 1.00 9.41 1533 CYS A O 1
ATOM 722 N N . GLN A 1 89 ? 0.913 -6.754 22.880 1.00 10.00 1534 GLN A N 1
ATOM 723 C CA . GLN A 1 89 ? 0.956 -7.375 24.201 1.00 10.68 1534 GLN A CA 1
ATOM 724 C C . GLN A 1 89 ? -0.083 -6.799 25.160 1.00 9.79 1534 GLN A C 1
ATOM 725 O O . GLN A 1 89 ? -0.732 -7.598 25.891 1.00 10.97 1534 GLN A O 1
ATOM 731 N N . ASN A 1 90 ? -0.274 -5.505 25.159 1.00 9.23 1535 ASN A N 1
ATOM 732 C CA . ASN A 1 90 ? -1.202 -4.848 26.043 1.00 10.03 1535 ASN A CA 1
ATOM 733 C C . ASN A 1 90 ? -2.625 -5.320 25.726 1.00 9.01 1535 ASN A C 1
ATOM 734 O O . ASN A 1 90 ? -3.439 -5.607 26.647 1.00 9.94 1535 ASN A O 1
ATOM 739 N N . ALA A 1 91 ? -2.967 -5.400 24.430 1.00 8.86 1536 ALA A N 1
ATOM 740 C CA . ALA A 1 91 ? -4.267 -5.924 24.008 1.00 8.85 1536 ALA A CA 1
ATOM 741 C C . ALA A 1 91 ? -4.449 -7.325 24.568 1.00 9.23 1536 ALA A C 1
ATOM 742 O O . ALA A 1 91 ? -5.566 -7.689 24.952 1.00 10.26 1536 ALA A O 1
ATOM 744 N N . GLN A 1 92 ? -3.431 -8.129 24.437 1.00 9.46 1537 GLN A N 1
ATOM 745 C CA . GLN A 1 92 ? -3.463 -9.533 24.886 1.00 12.00 1537 GLN A CA 1
ATOM 746 C C . GLN A 1 92 ? -3.599 -9.620 26.417 1.00 11.48 1537 GLN A C 1
ATOM 747 O O . GLN A 1 92 ? -4.257 -10.512 26.984 1.00 13.16 1537 GLN A O 1
ATOM 753 N N . THR A 1 93 ? -3.018 -8.688 27.142 1.00 11.42 1538 THR A N 1
ATOM 754 C CA 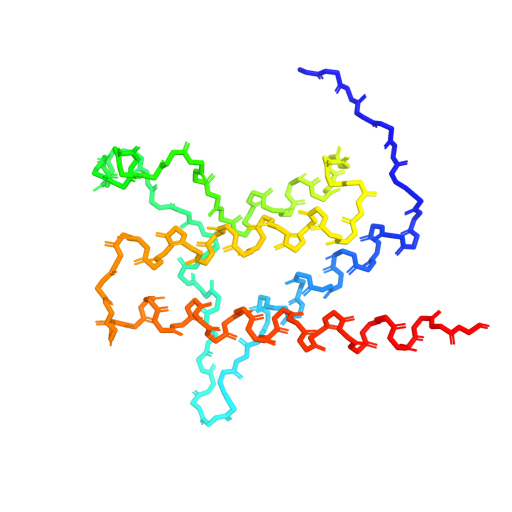. THR A 1 93 ? -3.147 -8.664 28.608 1.00 13.07 1538 THR A CA 1
ATOM 755 C C . THR A 1 93 ? -4.572 -8.320 29.025 1.00 12.31 1538 THR A C 1
ATOM 756 O O . THR A 1 93 ? -5.098 -8.888 29.993 1.00 14.91 1538 THR A O 1
ATOM 760 N N . PHE A 1 94 ? -5.187 -7.348 28.365 1.00 12.58 1539 PHE A N 1
ATOM 761 C CA . PHE A 1 94 ? -6.444 -6.787 28.828 1.00 13.08 1539 PHE A CA 1
ATOM 762 C C . PHE A 1 94 ? -7.638 -7.618 28.373 1.00 12.04 1539 PHE A C 1
ATOM 763 O O . PHE A 1 94 ? -8.631 -7.695 29.120 1.00 12.98 1539 PHE A O 1
ATOM 771 N N . ASN A 1 95 ? -7.560 -8.208 27.196 1.00 11.88 1540 ASN A N 1
ATOM 772 C CA . ASN A 1 95 ? -8.649 -8.950 26.592 1.00 11.38 1540 ASN A CA 1
ATOM 773 C C . ASN A 1 95 ? -8.442 -10.437 26.723 1.00 12.27 1540 ASN A C 1
ATOM 774 O O . ASN A 1 95 ? -7.362 -10.923 26.869 1.00 14.80 1540 ASN A O 1
ATOM 779 N N . LEU A 1 96 ? -9.539 -11.184 26.581 1.00 13.49 1541 LEU A N 1
ATOM 780 C CA . LEU A 1 96 ? -9.492 -12.638 26.760 1.00 16.34 1541 LEU A CA 1
ATOM 781 C C . LEU A 1 96 ? -8.932 -13.331 25.515 1.00 14.24 1541 LEU A C 1
ATOM 782 O O . LEU A 1 96 ? -9.169 -12.902 24.373 1.00 12.68 1541 LEU A O 1
ATOM 787 N N . GLU A 1 97 ? -8.171 -14.404 25.708 1.00 15.23 1542 GLU A N 1
ATOM 788 C CA . GLU A 1 97 ? -7.739 -15.223 24.596 1.00 15.41 1542 GLU A CA 1
ATOM 789 C C . GLU A 1 97 ? -8.993 -15.626 23.825 1.00 15.34 1542 GLU A C 1
ATOM 790 O O . GLU A 1 97 ? -10.051 -15.866 24.412 1.00 15.32 1542 GLU A O 1
ATOM 796 N N . GLY A 1 98 ? -8.890 -15.601 22.506 1.00 13.83 1543 GLY A N 1
ATOM 797 C CA . GLY A 1 98 ? -10.075 -15.964 21.723 1.00 12.94 1543 GLY A CA 1
ATOM 798 C C . GLY A 1 98 ? -10.981 -14.815 21.301 1.00 11.48 1543 GLY A C 1
ATOM 799 O O . GLY A 1 98 ? -11.802 -14.972 20.388 1.00 11.35 1543 GLY A O 1
ATOM 800 N N . SER A 1 99 ? -10.830 -13.690 21.986 1.00 10.94 1544 SER A N 1
ATOM 801 C CA . SER A 1 99 ? -11.602 -12.529 21.671 1.00 10.34 1544 SER A CA 1
ATOM 802 C C . SER A 1 99 ? -11.137 -11.913 20.364 1.00 9.13 1544 SER A C 1
ATOM 803 O O . SER A 1 99 ? -10.014 -12.071 19.897 1.00 9.32 1544 SER A O 1
ATOM 806 N N . LEU A 1 100 ? -12.001 -11.104 19.793 1.00 8.88 1545 LEU A N 1
ATOM 807 C CA . LEU A 1 100 ? -11.677 -10.421 18.555 1.00 8.76 1545 LEU A CA 1
ATOM 808 C C . LEU A 1 100 ? -10.451 -9.541 18.738 1.00 8.65 1545 LEU A C 1
ATOM 809 O O . LEU A 1 100 ? -9.513 -9.579 17.937 1.00 8.71 1545 LEU A O 1
ATOM 814 N N . ILE A 1 101 ? -10.433 -8.743 19.810 1.00 7.68 1546 ILE A N 1
ATOM 815 C CA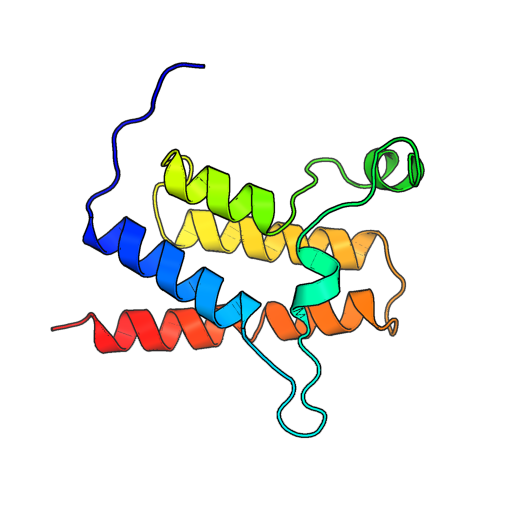 . ILE A 1 101 ? -9.326 -7.805 20.013 1.00 9.36 1546 ILE A CA 1
ATOM 816 C C . ILE A 1 101 ? -8.022 -8.522 20.291 1.00 9.23 1546 ILE A C 1
ATOM 817 O O . ILE A 1 101 ? -6.985 -8.184 19.700 1.00 9.18 1546 ILE A O 1
ATOM 822 N N . TYR A 1 102 ? -8.034 -9.532 21.147 1.00 9.23 1547 TYR A N 1
ATOM 823 C CA . TYR A 1 102 ? -6.845 -10.305 21.377 1.00 10.00 1547 TYR A CA 1
ATOM 824 C C . TYR A 1 102 ? -6.288 -10.905 20.106 1.00 9.50 1547 TYR A C 1
ATOM 825 O O . TYR A 1 102 ? -5.092 -10.796 19.770 1.00 9.87 1547 TYR A O 1
ATOM 834 N N . GLU A 1 103 ? -7.164 -11.635 19.361 1.00 9.68 1548 GLU A N 1
ATOM 835 C CA . GLU A 1 103 ? -6.659 -12.344 18.193 1.00 10.08 1548 GLU A CA 1
ATOM 836 C C . GLU A 1 103 ? -6.232 -11.418 17.050 1.00 9.97 1548 GLU A C 1
ATOM 837 O O . GLU A 1 103 ? -5.327 -11.705 16.301 1.00 9.66 1548 GLU A O 1
ATOM 843 N N . ASP A 1 104 ? -6.946 -10.312 16.885 1.00 8.72 1549 ASP A N 1
ATOM 844 C CA . ASP A 1 104 ? -6.535 -9.301 15.893 1.00 7.98 1549 ASP A CA 1
ATOM 845 C C . ASP A 1 104 ? -5.128 -8.754 16.180 1.00 7.86 1549 ASP A C 1
ATOM 846 O O . ASP A 1 104 ? -4.337 -8.536 15.260 1.00 7.61 1549 ASP A O 1
ATOM 851 N N . SER A 1 105 ? -4.811 -8.569 17.484 1.00 7.64 1550 SER A N 1
ATOM 852 C CA . SER A 1 105 ? -3.473 -8.113 17.863 1.00 7.90 1550 SER A CA 1
ATOM 853 C C . SER A 1 105 ? -2.409 -9.130 17.464 1.00 8.14 1550 SER A C 1
ATOM 854 O O . SER A 1 105 ? -1.302 -8.733 17.084 1.00 9.16 1550 SER A O 1
ATOM 857 N N . ILE A 1 106 ? -2.737 -10.433 17.555 1.00 9.03 1551 ILE A N 1
ATOM 858 C CA . ILE A 1 106 ? -1.762 -11.423 17.172 1.00 10.19 1551 ILE A CA 1
ATOM 859 C C . ILE A 1 106 ? -1.504 -11.359 15.669 1.00 9.08 1551 ILE A C 1
ATOM 860 O O . ILE A 1 106 ? -0.363 -11.424 15.225 1.00 9.40 1551 ILE A O 1
ATOM 865 N N . VAL A 1 107 ? -2.579 -11.204 14.891 1.00 9.31 1552 VAL A N 1
ATOM 866 C CA . VAL A 1 107 ? -2.429 -11.070 13.464 1.00 8.78 1552 VAL A CA 1
ATOM 867 C C . VAL A 1 107 ? -1.582 -9.850 13.114 1.00 8.36 1552 VAL A C 1
ATOM 868 O O . VAL A 1 107 ? -0.726 -9.939 12.237 1.00 8.29 1552 VAL A O 1
ATOM 872 N N . LEU A 1 108 ? -1.872 -8.698 13.767 1.00 7.87 1553 LEU A N 1
ATOM 873 C CA . LEU A 1 108 ? -1.084 -7.506 13.454 1.00 6.73 1553 LEU A CA 1
ATOM 874 C C . LEU A 1 108 ? 0.394 -7.649 13.801 1.00 7.35 1553 LEU A C 1
ATOM 875 O O . LEU A 1 108 ? 1.254 -7.033 13.136 1.00 8.06 1553 LEU A O 1
ATOM 880 N N . GLN A 1 109 ? 0.741 -8.522 14.759 1.00 7.70 1554 GLN A N 1
ATOM 881 C CA . GLN A 1 109 ? 2.166 -8.800 15.015 1.00 8.78 1554 GLN A CA 1
ATOM 882 C C . GLN A 1 109 ? 2.824 -9.411 13.781 1.00 8.86 1554 GLN A C 1
ATOM 883 O O . GLN A 1 109 ? 3.914 -9.014 13.333 1.00 9.34 1554 GLN A O 1
ATOM 889 N N A SER A 1 110 ? 2.122 -10.361 13.173 0.50 9.19 1555 SER A N 1
ATOM 890 N N B SER A 1 110 ? 2.114 -10.380 13.227 0.50 8.97 1555 SER A N 1
ATOM 891 C CA A SER A 1 110 ? 2.605 -11.013 11.961 0.50 9.95 1555 SER A CA 1
ATOM 892 C CA B SER A 1 110 ? 2.559 -11.024 12.004 0.50 9.72 1555 SER A CA 1
ATOM 893 C C A SER A 1 110 ? 2.610 -10.085 10.739 0.50 8.45 1555 SER A C 1
ATOM 894 C C B SER A 1 110 ? 2.641 -10.037 10.833 0.50 8.30 1555 SER A C 1
ATOM 895 O O A SER A 1 110 ? 3.474 -10.176 9.857 0.50 9.07 1555 SER A O 1
ATOM 896 O O B SER A 1 110 ? 3.624 -10.019 10.095 0.50 8.70 1555 SER A O 1
ATOM 901 N N . VAL A 1 111 ? 1.630 -9.176 10.682 1.00 8.19 1556 VAL A N 1
ATOM 902 C CA . VAL A 1 111 ? 1.575 -8.225 9.579 1.00 7.55 1556 VAL A CA 1
ATOM 903 C C . VAL A 1 111 ? 2.753 -7.277 9.725 1.00 6.76 1556 VAL A C 1
ATOM 904 O O . VAL A 1 111 ? 3.431 -6.986 8.731 1.00 8.23 1556 VAL A O 1
ATOM 908 N N . PHE A 1 112 ? 3.008 -6.764 10.948 1.00 7.19 1557 PHE A N 1
ATOM 909 C CA . PHE A 1 112 ? 4.168 -5.907 11.134 1.00 7.36 1557 PHE A CA 1
ATOM 910 C C . PHE A 1 112 ? 5.447 -6.610 10.646 1.00 8.09 1557 PHE A C 1
ATOM 911 O O . PHE A 1 112 ? 6.247 -6.048 9.890 1.00 7.58 1557 PHE A O 1
ATOM 919 N N . THR A 1 113 ? 5.659 -7.860 11.049 1.00 7.63 1558 THR A N 1
ATOM 920 C CA . THR A 1 113 ? 6.870 -8.562 10.653 1.00 9.01 1558 THR A CA 1
ATOM 921 C C . THR A 1 113 ? 6.997 -8.693 9.142 1.00 8.11 1558 THR A C 1
ATOM 922 O O . THR A 1 113 ? 8.088 -8.444 8.563 1.00 9.05 1558 THR A O 1
ATOM 926 N N . SER A 1 114 ? 5.875 -9.067 8.502 1.00 8.55 1559 SER A N 1
ATOM 927 C CA . SER A 1 114 ? 5.903 -9.237 7.055 1.00 9.32 1559 SER A CA 1
ATOM 928 C C . SER A 1 114 ? 6.147 -7.916 6.329 1.00 8.23 1559 SER A C 1
ATOM 929 O O . SER A 1 114 ? 6.878 -7.886 5.325 1.00 8.80 1559 SER A O 1
ATOM 932 N N . VAL A 1 115 ? 5.448 -6.866 6.765 1.00 8.20 1560 VAL A N 1
ATOM 933 C CA . VAL A 1 115 ? 5.613 -5.554 6.143 1.00 8.05 1560 VAL A CA 1
ATOM 934 C C . VAL A 1 115 ? 7.021 -4.994 6.299 1.00 7.33 1560 VAL A C 1
ATOM 935 O O . VAL A 1 115 ? 7.624 -4.542 5.325 1.00 8.09 1560 VAL A O 1
ATOM 939 N N . ARG A 1 116 ? 7.555 -5.156 7.517 1.00 7.13 1561 ARG A N 1
ATOM 940 C CA . ARG A 1 116 ? 8.949 -4.758 7.748 1.00 6.68 1561 ARG A CA 1
ATOM 941 C C . ARG A 1 116 ? 9.907 -5.501 6.853 1.00 7.42 1561 ARG A C 1
ATOM 942 O O . ARG A 1 116 ? 10.836 -4.920 6.274 1.00 7.64 1561 ARG A O 1
ATOM 950 N N . GLN A 1 117 ? 9.709 -6.822 6.749 1.00 8.31 1562 GLN A N 1
ATOM 951 C CA . GLN A 1 117 ? 10.591 -7.625 5.912 1.00 8.69 1562 GLN A CA 1
ATOM 952 C C . GLN A 1 117 ? 10.556 -7.173 4.461 1.00 7.87 1562 GLN A C 1
ATOM 953 O O . GLN A 1 117 ? 11.593 -7.057 3.819 1.00 7.85 1562 GLN A O 1
ATOM 959 N N . LYS A 1 118 ? 9.385 -6.923 3.901 1.00 8.80 1563 LYS A N 1
ATOM 960 C CA . LYS A 1 118 ? 9.311 -6.441 2.524 1.00 9.38 1563 LYS A CA 1
ATOM 961 C C . LYS A 1 118 ? 10.051 -5.115 2.330 1.00 8.88 1563 LYS A C 1
ATOM 962 O O . LYS A 1 118 ? 10.825 -4.955 1.377 1.00 9.48 1563 LYS A O 1
ATOM 968 N N . ILE A 1 119 ? 9.817 -4.163 3.238 1.00 8.29 1564 ILE A N 1
ATOM 969 C CA . ILE A 1 119 ? 10.459 -2.841 3.147 1.00 8.83 1564 ILE A CA 1
ATOM 970 C C . ILE A 1 119 ? 11.960 -2.982 3.268 1.00 7.24 1564 ILE A C 1
ATOM 971 O O . ILE A 1 119 ? 12.700 -2.322 2.519 1.00 8.31 1564 ILE A O 1
ATOM 976 N N . GLU A 1 120 ? 12.461 -3.775 4.211 1.00 7.35 1565 GLU A N 1
ATOM 977 C CA . GLU A 1 120 ? 13.903 -3.993 4.341 1.00 7.39 1565 GLU A CA 1
ATOM 978 C C . GLU A 1 120 ? 14.497 -4.648 3.096 1.00 7.19 1565 GLU A C 1
ATOM 979 O O . GLU A 1 120 ? 15.554 -4.253 2.578 1.00 7.45 1565 GLU A O 1
ATOM 985 N N . LYS A 1 121 ? 13.844 -5.718 2.596 1.00 6.97 1566 LYS A N 1
ATOM 986 C CA . LYS A 1 121 ? 14.399 -6.378 1.437 1.00 7.69 1566 LYS A CA 1
ATOM 987 C C . LYS A 1 12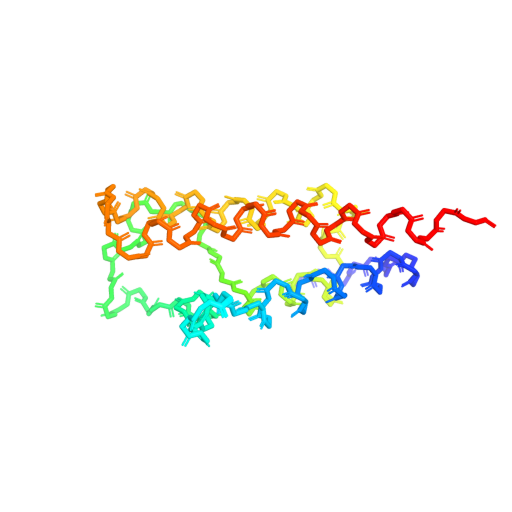1 ? 14.451 -5.407 0.260 1.00 7.61 1566 LYS A C 1
ATOM 988 O O . LYS A 1 121 ? 15.438 -5.425 -0.469 1.00 7.57 1566 LYS A O 1
ATOM 994 N N . GLU A 1 122 ? 13.436 -4.600 0.055 1.00 7.10 1567 GLU A N 1
ATOM 995 C CA . GLU A 1 122 ? 13.418 -3.738 -1.104 1.00 7.72 1567 GLU A CA 1
ATOM 996 C C . GLU A 1 122 ? 14.267 -2.486 -0.946 1.00 7.02 1567 GLU A C 1
ATOM 997 O O . GLU A 1 122 ? 14.494 -1.811 -1.941 1.00 8.66 1567 GLU A O 1
ATOM 1003 N N . ASP A 1 123 ? 14.747 -2.158 0.260 1.00 7.31 1568 ASP A N 1
ATOM 1004 C CA . ASP A 1 123 ? 15.681 -1.060 0.452 1.00 7.10 1568 ASP A CA 1
ATOM 1005 C C . ASP A 1 123 ? 17.132 -1.463 0.295 1.00 7.40 1568 ASP A C 1
ATOM 1006 O O . ASP A 1 123 ? 18.021 -0.609 0.310 1.00 8.22 1568 ASP A O 1
ATOM 1011 N N . ASP A 1 124 ? 17.421 -2.778 0.196 1.00 7.53 1569 ASP A N 1
ATOM 1012 C CA . ASP A 1 124 ? 18.807 -3.225 0.193 1.00 8.25 1569 ASP A CA 1
ATOM 1013 C C . ASP A 1 124 ? 19.354 -3.190 -1.227 1.00 9.43 1569 ASP A C 1
ATOM 1014 O O . ASP A 1 124 ? 19.323 -4.179 -1.966 1.00 10.89 1569 ASP A O 1
ATOM 1019 N N . SER A 1 125 ? 19.908 -2.033 -1.612 1.00 10.91 1570 SER A N 1
ATOM 1020 C CA . SER A 1 125 ? 20.380 -1.785 -2.969 1.00 12.90 1570 SER A CA 1
ATOM 1021 C C . SER A 1 125 ? 21.727 -1.070 -2.911 1.00 14.64 1570 SER A C 1
ATOM 1022 O O . SER A 1 125 ? 22.015 -0.422 -4.005 1.00 20.83 1570 SER A O 1
#

Radius of gyration: 15.04 Å; Cα contacts (8 Å, |Δi|>4): 117; chains: 1; bounding box: 35×35×39 Å

Sequence (123 aa):
AEKLSPNPPNLTKKMKKIVDAVIKYKDSSSSGRQLSEVFIQLPSRKELPEYYELIRKPVDFKKIKERIRNHKYRSLNDLEKDVMLLCQNAQTFNLEGSLIYEDSIVLQSSVFTSVRQKIEKEDDS

Nearest PDB structures (foldseek):
  5ea1-assembly3_C  TM=9.927E-01  e=9.500E-17  Homo sapiens
  7td9-assembly3_CCC  TM=9.777E-01  e=9.343E-16  Homo sapiens
  5ea1-assembly2_B  TM=9.599E-01  e=5.557E-16  Homo sapiens
  8qjr-assembly1_G  TM=9.990E-01  e=3.197E-14  Homo sapiens
  3tlp-assembly2_B  TM=9.662E-01  e=7.493E-09  Homo sapiens